Protein AF-X0WJR5-F1 (afdb_monomer_lite)

pLDDT: mean 91.5, std 7.06, range [55.5, 97.19]

Radius of gyration: 18.65 Å; chains: 1; bounding box: 38×40×60 Å

Secondary structure (DSSP, 8-state):
-------TT-S---EEEEEE----TT--GGGHHHHHHHTTTT--EEEEEEEEEEEEEEETTEEEEEEEEEEEEEEEEE-TTSSEEEEEETTEEEEEE-

Sequence (98 aa):
MAEQRHLNRAPITEALVDLRVQTPGDFAPECFAEIAHSVRNELPVSEELRLIEGGTRIAGKQISQTVHDRGILGYALRTENSDRIAQFRRDGFTFNKL

InterPro domains:
  IPR026349 Conserved hypothetical protein CHP04255 [TIGR04255] (7-97)

Structure (mmCIF, N/CA/C/O backbone):
data_AF-X0WJR5-F1
#
_entry.id   AF-X0WJR5-F1
#
loop_
_atom_site.group_PDB
_atom_site.id
_atom_site.type_symbol
_atom_site.label_atom_id
_atom_site.label_alt_id
_atom_site.label_comp_id
_atom_site.label_asym_id
_atom_site.label_entity_id
_atom_site.label_seq_id
_atom_site.pdbx_PDB_ins_code
_atom_site.Cartn_x
_atom_site.Cartn_y
_atom_site.Cartn_z
_atom_site.occupancy
_atom_site.B_iso_or_equiv
_atom_site.auth_seq_id
_atom_site.auth_comp_id
_atom_site.auth_asym_id
_atom_site.auth_atom_id
_atom_site.pdbx_PDB_model_num
ATOM 1 N N . MET A 1 1 ? 4.866 4.495 -29.821 1.00 55.50 1 MET A N 1
ATOM 2 C CA . MET A 1 1 ? 4.419 5.110 -28.551 1.00 55.50 1 MET A CA 1
ATOM 3 C C . MET A 1 1 ? 4.641 6.610 -28.656 1.00 55.50 1 MET A C 1
ATOM 5 O O . MET A 1 1 ? 5.565 6.995 -29.357 1.00 55.50 1 MET A O 1
ATOM 9 N N . ALA A 1 2 ? 3.782 7.446 -28.070 1.00 60.66 2 ALA A N 1
ATOM 10 C CA . ALA A 1 2 ? 3.959 8.899 -28.135 1.00 60.66 2 ALA A CA 1
ATOM 11 C C . ALA A 1 2 ? 5.165 9.327 -27.280 1.00 60.66 2 ALA A C 1
ATOM 13 O O . ALA A 1 2 ? 5.286 8.875 -26.142 1.00 60.66 2 ALA A O 1
ATOM 14 N N . GLU A 1 3 ? 6.048 10.175 -27.810 1.00 69.56 3 GLU A N 1
ATOM 15 C CA . GLU A 1 3 ? 7.132 10.765 -27.017 1.00 69.56 3 GLU A CA 1
ATOM 16 C C . GLU A 1 3 ? 6.563 11.784 -26.026 1.00 69.56 3 GLU A C 1
ATOM 18 O O . GLU A 1 3 ? 5.853 12.723 -26.395 1.00 69.56 3 GLU A O 1
ATOM 23 N N . GLN A 1 4 ? 6.865 11.593 -24.743 1.00 72.69 4 GLN A N 1
ATOM 24 C CA . GLN A 1 4 ? 6.379 12.463 -23.681 1.00 72.69 4 GLN A CA 1
ATOM 25 C C . GLN A 1 4 ? 7.231 13.740 -23.633 1.00 72.69 4 GLN A C 1
ATOM 27 O O . GLN A 1 4 ? 8.375 13.727 -23.183 1.00 72.69 4 GLN A O 1
ATOM 32 N N . ARG A 1 5 ? 6.677 14.869 -24.091 1.00 81.44 5 ARG A N 1
ATOM 33 C CA . ARG A 1 5 ? 7.336 16.178 -23.975 1.00 81.44 5 ARG A CA 1
ATOM 34 C C . ARG A 1 5 ? 7.321 16.641 -22.519 1.00 81.44 5 ARG A C 1
ATOM 36 O O . ARG A 1 5 ? 6.256 16.910 -21.967 1.00 81.44 5 ARG A O 1
ATOM 43 N N . HIS A 1 6 ? 8.498 16.804 -21.922 1.00 81.38 6 HIS A N 1
ATOM 44 C CA . HIS A 1 6 ? 8.617 17.435 -20.611 1.00 81.38 6 HIS A CA 1
ATOM 45 C C . HIS A 1 6 ? 8.275 18.932 -20.704 1.00 81.38 6 HIS A C 1
ATOM 47 O O . HIS A 1 6 ? 8.770 19.647 -21.581 1.00 81.38 6 HIS A O 1
ATOM 53 N N . LEU A 1 7 ? 7.396 19.403 -19.818 1.00 84.50 7 LEU A N 1
ATOM 54 C CA . LEU A 1 7 ? 6.983 20.802 -19.740 1.00 84.50 7 LEU A CA 1
ATOM 55 C C . LEU A 1 7 ? 7.604 21.433 -18.492 1.00 84.50 7 LEU A C 1
ATOM 57 O O . LEU A 1 7 ? 7.184 21.134 -17.380 1.00 84.50 7 LEU A O 1
ATOM 61 N N . ASN A 1 8 ? 8.533 22.376 -18.673 1.00 84.56 8 ASN A N 1
ATOM 62 C CA . ASN A 1 8 ? 9.210 23.078 -17.567 1.00 84.56 8 ASN A CA 1
ATOM 63 C C . ASN A 1 8 ? 8.253 23.859 -16.637 1.00 84.56 8 ASN A C 1
ATOM 65 O O . ASN A 1 8 ? 8.655 24.308 -15.570 1.00 84.56 8 ASN A O 1
ATOM 69 N N . ARG A 1 9 ? 7.005 24.084 -17.069 1.00 86.56 9 ARG A N 1
ATOM 70 C CA . ARG A 1 9 ? 5.919 24.723 -16.306 1.00 86.56 9 ARG A CA 1
ATOM 71 C C . ARG A 1 9 ? 4.623 23.935 -16.492 1.00 86.56 9 ARG A C 1
ATOM 73 O O . ARG A 1 9 ? 3.619 24.477 -16.953 1.00 86.56 9 ARG A O 1
ATOM 80 N N . ALA A 1 10 ? 4.686 22.628 -16.248 1.00 84.69 10 ALA A N 1
ATOM 81 C CA . ALA A 1 10 ? 3.508 21.777 -16.312 1.00 84.69 10 ALA A CA 1
ATOM 82 C C . ALA A 1 10 ? 2.469 22.244 -15.271 1.00 84.69 10 ALA A C 1
ATOM 84 O O . ALA A 1 10 ? 2.835 22.449 -14.115 1.00 84.69 10 ALA A O 1
ATOM 85 N N . PRO A 1 11 ? 1.186 22.403 -15.641 1.00 84.56 11 PRO A N 1
ATOM 86 C CA . PRO A 1 11 ? 0.129 22.721 -14.677 1.00 84.56 11 PRO A CA 1
ATOM 87 C C . PRO A 1 11 ? -0.185 21.546 -13.736 1.00 84.56 11 PRO A C 1
ATOM 89 O O . PRO A 1 11 ? -0.808 21.745 -12.700 1.00 84.56 11 PRO A O 1
ATOM 92 N N . ILE A 1 12 ? 0.238 20.331 -14.102 1.00 82.88 12 ILE A N 1
ATOM 93 C CA . ILE A 1 12 ? 0.136 19.112 -13.299 1.00 82.88 12 ILE A CA 1
ATOM 94 C C . ILE A 1 12 ? 1.560 18.594 -13.102 1.00 82.88 12 ILE A C 1
ATOM 96 O O . ILE A 1 12 ? 2.223 18.244 -14.080 1.00 82.88 12 ILE A O 1
ATOM 100 N N . THR A 1 13 ? 2.032 18.591 -11.858 1.00 84.31 13 THR A N 1
ATOM 101 C CA . THR A 1 13 ? 3.399 18.185 -11.487 1.00 84.31 13 THR A CA 1
ATOM 102 C C . THR A 1 13 ? 3.468 16.771 -10.923 1.00 84.31 13 THR A C 1
ATOM 104 O O . THR A 1 13 ? 4.523 16.160 -10.986 1.00 84.31 13 THR A O 1
ATOM 107 N N . GLU A 1 14 ? 2.347 16.247 -10.431 1.00 82.81 14 GLU A N 1
ATOM 108 C CA . GLU A 1 14 ? 2.223 14.920 -9.830 1.00 82.81 14 GLU A CA 1
ATOM 109 C C . GLU A 1 14 ? 1.037 14.193 -10.467 1.00 82.81 14 GLU A C 1
ATOM 111 O O . GLU A 1 14 ? 0.005 14.804 -10.768 1.00 82.81 14 GLU A O 1
ATOM 116 N N . ALA A 1 15 ? 1.179 12.886 -10.671 1.00 83.44 15 ALA A N 1
ATOM 117 C CA . ALA A 1 15 ? 0.090 12.034 -11.117 1.00 83.44 15 ALA A CA 1
ATOM 118 C C . ALA A 1 15 ? 0.001 10.790 -10.236 1.00 83.44 15 ALA A C 1
ATOM 120 O O . ALA A 1 15 ? 0.982 10.067 -10.047 1.00 83.44 15 ALA A O 1
ATOM 121 N N . LEU A 1 16 ? -1.211 10.524 -9.755 1.00 91.94 16 LEU A N 1
ATOM 122 C CA . LEU A 1 16 ? -1.537 9.350 -8.966 1.00 91.94 16 LEU A CA 1
ATOM 123 C C . LEU A 1 16 ? -2.555 8.498 -9.720 1.00 91.94 16 LEU A C 1
ATOM 125 O O . LEU A 1 16 ? -3.597 8.986 -10.160 1.00 91.94 16 LEU A O 1
ATOM 129 N N . VAL A 1 17 ? -2.239 7.217 -9.871 1.00 94.44 17 VAL A N 1
ATOM 130 C CA . VAL A 1 17 ? -3.135 6.207 -10.433 1.00 94.44 17 VAL A CA 1
ATOM 131 C C . VAL A 1 17 ? -3.627 5.347 -9.282 1.00 94.44 17 VAL A C 1
ATOM 133 O O . VAL A 1 17 ? -2.844 4.603 -8.702 1.00 94.44 17 VAL A O 1
ATOM 136 N N . ASP A 1 18 ? -4.913 5.445 -8.953 1.00 96.69 18 ASP A N 1
ATOM 137 C CA . ASP A 1 18 ? -5.561 4.607 -7.941 1.00 96.69 18 ASP A CA 1
ATOM 138 C C . ASP A 1 18 ? -6.573 3.673 -8.606 1.00 96.69 18 ASP A C 1
ATOM 140 O O . ASP A 1 18 ? -7.482 4.108 -9.315 1.00 96.69 18 ASP A O 1
ATOM 144 N N . LEU A 1 19 ? -6.401 2.375 -8.383 1.00 95.69 19 LEU A N 1
ATOM 145 C CA . LEU A 1 19 ? -7.281 1.316 -8.850 1.00 95.69 19 LEU A CA 1
ATOM 146 C C . LEU A 1 19 ? -7.923 0.664 -7.635 1.00 95.69 19 LEU A C 1
ATOM 148 O O . LEU A 1 19 ? -7.238 0.090 -6.792 1.00 95.69 19 LEU A O 1
ATOM 152 N N . ARG A 1 20 ? -9.250 0.719 -7.554 1.00 95.94 20 ARG A N 1
ATOM 153 C CA . ARG A 1 20 ? -10.014 0.070 -6.486 1.00 95.94 20 ARG A CA 1
ATOM 154 C C . ARG A 1 20 ? -10.559 -1.256 -6.982 1.00 95.94 20 ARG A C 1
ATOM 156 O O . ARG A 1 20 ? -11.134 -1.320 -8.067 1.00 95.94 20 ARG A O 1
ATOM 163 N N . VAL A 1 21 ? -10.395 -2.300 -6.178 1.00 93.38 21 VAL A N 1
ATOM 164 C CA . VAL A 1 21 ? -10.880 -3.644 -6.505 1.00 93.38 21 VAL A CA 1
ATOM 165 C C . VAL A 1 21 ? -11.604 -4.251 -5.315 1.00 93.38 21 VAL A C 1
ATOM 167 O O . VAL A 1 21 ? -11.327 -3.927 -4.161 1.00 93.38 21 VAL A O 1
ATOM 170 N N . GLN A 1 22 ? -12.536 -5.152 -5.603 1.00 94.19 22 GLN A N 1
ATOM 171 C CA . GLN A 1 22 ? -13.127 -6.024 -4.598 1.00 94.19 22 GLN A CA 1
ATOM 172 C C . GLN A 1 22 ? -12.434 -7.379 -4.691 1.00 94.19 22 GLN A C 1
ATOM 174 O O . GLN A 1 22 ? -12.608 -8.105 -5.668 1.00 94.19 22 GLN A O 1
ATOM 179 N N . THR A 1 23 ? -11.614 -7.691 -3.694 1.00 89.94 23 THR A N 1
ATOM 180 C CA . THR A 1 23 ? -10.987 -9.007 -3.559 1.00 89.94 23 THR A CA 1
ATOM 181 C C . THR A 1 23 ? -11.902 -9.966 -2.791 1.00 89.94 23 THR A C 1
ATOM 183 O O . THR A 1 23 ? -12.751 -9.518 -2.010 1.00 89.94 23 THR A O 1
ATOM 186 N N . PRO A 1 24 ? -11.761 -11.287 -3.002 1.00 91.50 24 PRO A N 1
ATOM 187 C CA . PRO A 1 24 ? -12.415 -12.295 -2.172 1.00 91.50 24 PRO A CA 1
ATOM 188 C C . PRO A 1 24 ? -12.102 -12.104 -0.681 1.00 91.50 24 PRO A C 1
ATOM 190 O O . PRO A 1 24 ? -11.030 -11.625 -0.315 1.00 91.50 24 PRO A O 1
ATOM 193 N N . GLY A 1 25 ? -13.034 -12.485 0.196 1.00 86.69 25 GLY A N 1
ATOM 194 C CA . GLY A 1 25 ? -12.880 -12.288 1.645 1.00 86.69 25 GLY A CA 1
ATOM 195 C C . GLY A 1 25 ? -11.727 -13.081 2.275 1.00 86.69 25 GLY A C 1
ATOM 196 O O . GLY A 1 25 ? -11.246 -12.706 3.340 1.00 86.69 25 GLY A O 1
ATOM 197 N N . ASP A 1 26 ? -11.284 -14.145 1.612 1.00 89.69 26 ASP A N 1
ATOM 198 C CA . ASP A 1 26 ? -10.163 -15.015 1.971 1.00 89.69 26 ASP A CA 1
ATOM 199 C C . ASP A 1 26 ? -8.841 -14.621 1.287 1.00 89.69 26 ASP A C 1
ATOM 201 O O . ASP A 1 26 ? -7.843 -15.327 1.417 1.00 89.69 26 ASP A O 1
ATOM 205 N N . PHE A 1 27 ? -8.805 -13.488 0.577 1.00 91.94 27 PHE A N 1
ATOM 206 C CA . PHE A 1 27 ? -7.579 -12.984 -0.031 1.00 91.94 27 PHE A CA 1
ATOM 207 C C . PHE A 1 27 ? -6.545 -12.603 1.041 1.00 91.94 27 PHE A C 1
ATOM 209 O O . PHE A 1 27 ? -6.804 -11.734 1.877 1.00 91.94 27 PHE A O 1
ATOM 216 N N . ALA A 1 28 ? -5.366 -13.225 0.971 1.00 92.31 28 ALA A N 1
ATOM 217 C CA . ALA A 1 28 ? -4.245 -13.034 1.889 1.00 92.31 28 ALA A CA 1
ATOM 218 C C . ALA A 1 28 ? -3.264 -11.969 1.350 1.00 92.31 28 ALA A C 1
ATOM 220 O O . ALA A 1 28 ? -2.574 -12.234 0.361 1.00 92.31 28 ALA A O 1
ATOM 221 N N . PRO A 1 29 ? -3.176 -10.765 1.951 1.00 92.88 29 PRO A N 1
ATOM 222 C CA . PRO A 1 29 ? -2.318 -9.684 1.455 1.00 92.88 29 PRO A CA 1
ATOM 223 C C . PRO A 1 29 ? -0.820 -10.011 1.454 1.00 92.88 29 PRO A C 1
ATOM 225 O O . PRO A 1 29 ? -0.057 -9.363 0.740 1.00 92.88 29 PRO A O 1
ATOM 228 N N . GLU A 1 30 ? -0.396 -11.027 2.204 1.00 93.81 30 GLU A N 1
ATOM 229 C CA . GLU A 1 30 ? 0.971 -11.546 2.267 1.00 93.81 30 GLU A CA 1
ATOM 230 C C . GLU A 1 30 ? 1.502 -11.979 0.890 1.00 93.81 30 GLU A C 1
ATOM 232 O O . GLU A 1 30 ? 2.706 -11.909 0.646 1.00 93.81 30 GLU A O 1
ATOM 237 N N . CYS A 1 31 ? 0.625 -12.356 -0.052 1.00 92.00 31 CYS A N 1
ATOM 238 C CA . CYS A 1 31 ? 1.041 -12.729 -1.407 1.00 92.00 31 CYS A CA 1
ATOM 239 C C . CYS A 1 31 ? 1.707 -11.570 -2.169 1.00 92.00 31 CYS A C 1
ATOM 241 O O . CYS A 1 31 ? 2.499 -11.791 -3.083 1.00 92.00 31 CYS A O 1
ATOM 243 N N . PHE A 1 32 ? 1.438 -10.316 -1.790 1.00 94.00 32 PHE A N 1
ATOM 244 C CA . PHE A 1 32 ? 2.079 -9.155 -2.408 1.00 94.00 32 PHE A CA 1
ATOM 245 C C . PHE A 1 32 ? 3.586 -9.067 -2.113 1.00 94.00 32 PHE A C 1
ATOM 247 O O . PHE A 1 32 ? 4.299 -8.372 -2.840 1.00 94.00 32 PHE A O 1
ATOM 254 N N . ALA A 1 33 ? 4.106 -9.806 -1.126 1.00 91.56 33 ALA A N 1
ATOM 255 C CA . ALA A 1 33 ? 5.546 -9.914 -0.895 1.00 91.56 33 ALA A CA 1
ATOM 256 C C . ALA A 1 33 ? 6.296 -10.485 -2.117 1.00 91.56 33 ALA A C 1
ATOM 258 O O . ALA A 1 33 ? 7.433 -10.096 -2.390 1.00 91.56 33 ALA A O 1
ATOM 259 N N . GLU A 1 34 ? 5.656 -11.356 -2.902 1.00 93.50 34 GLU A N 1
ATOM 260 C CA . GLU A 1 34 ? 6.234 -11.884 -4.144 1.00 93.50 34 GLU A CA 1
ATOM 261 C C . GLU A 1 34 ? 6.370 -10.791 -5.211 1.00 93.50 34 GLU A C 1
ATOM 263 O O . GLU A 1 34 ? 7.379 -10.720 -5.918 1.00 93.50 34 GLU A O 1
ATOM 268 N N . ILE A 1 35 ? 5.401 -9.869 -5.275 1.00 91.69 35 ILE A N 1
ATOM 269 C CA . ILE A 1 35 ? 5.477 -8.705 -6.163 1.00 91.69 35 ILE A CA 1
ATOM 270 C C . ILE A 1 35 ? 6.666 -7.833 -5.762 1.00 91.69 35 ILE A C 1
ATOM 272 O O . ILE A 1 35 ? 7.453 -7.458 -6.632 1.00 91.69 35 ILE A O 1
ATOM 276 N N . ALA A 1 36 ? 6.856 -7.592 -4.461 1.00 89.94 36 ALA A N 1
ATOM 277 C CA . ALA A 1 36 ? 8.003 -6.847 -3.941 1.00 89.94 36 ALA A CA 1
ATOM 278 C C . ALA A 1 36 ? 9.343 -7.444 -4.388 1.00 89.94 36 ALA A C 1
ATOM 280 O O . ALA A 1 36 ? 10.277 -6.709 -4.707 1.00 89.94 36 ALA A O 1
ATOM 281 N N . HIS A 1 37 ? 9.435 -8.774 -4.466 1.00 91.69 37 HIS A N 1
ATOM 282 C CA . HIS A 1 37 ? 10.613 -9.442 -5.007 1.00 91.69 37 HIS A CA 1
ATOM 283 C C . HIS A 1 37 ? 10.788 -9.174 -6.510 1.00 91.69 37 HIS A C 1
ATOM 285 O O . HIS A 1 37 ? 11.887 -8.828 -6.942 1.00 91.69 37 HIS A O 1
ATOM 291 N N . SER A 1 38 ? 9.709 -9.273 -7.295 1.00 94.62 38 SER A N 1
ATOM 292 C CA . SER A 1 38 ? 9.750 -9.114 -8.757 1.00 94.62 38 SER A CA 1
ATOM 293 C C . SER A 1 38 ? 10.158 -7.713 -9.232 1.00 94.62 38 SER A C 1
ATOM 295 O O . SER A 1 38 ? 10.838 -7.594 -10.249 1.00 94.62 38 SER A O 1
ATOM 297 N N . VAL A 1 39 ? 9.801 -6.659 -8.486 1.00 94.44 39 VAL A N 1
ATOM 298 C CA . VAL A 1 39 ? 10.092 -5.258 -8.854 1.00 94.44 39 VAL A CA 1
ATOM 299 C C . VAL A 1 39 ? 11.192 -4.615 -8.007 1.00 94.44 39 VAL A C 1
ATOM 301 O O . VAL A 1 39 ? 11.416 -3.411 -8.107 1.00 94.44 39 VAL A O 1
ATOM 304 N N . ARG A 1 40 ? 11.922 -5.396 -7.197 1.00 93.50 40 ARG A N 1
ATOM 305 C CA . ARG A 1 40 ? 12.960 -4.888 -6.279 1.00 93.50 40 ARG A CA 1
ATOM 306 C C . ARG A 1 40 ? 14.028 -4.038 -6.976 1.00 93.50 40 ARG A C 1
ATOM 308 O O . ARG A 1 40 ? 14.559 -3.116 -6.371 1.00 93.50 40 ARG A O 1
ATOM 315 N N . ASN A 1 41 ? 14.347 -4.334 -8.236 1.00 95.56 41 ASN A N 1
ATOM 316 C CA . ASN A 1 41 ? 15.336 -3.562 -8.994 1.00 95.56 41 ASN A CA 1
ATOM 317 C C . ASN A 1 41 ? 14.875 -2.122 -9.281 1.00 95.56 41 ASN A C 1
ATOM 319 O O . ASN A 1 41 ? 15.711 -1.246 -9.473 1.00 95.56 41 ASN A O 1
ATOM 323 N N . GLU A 1 42 ? 13.564 -1.878 -9.319 1.00 94.94 42 GLU A N 1
ATOM 324 C CA . GLU A 1 42 ? 12.976 -0.562 -9.591 1.00 94.94 42 GLU A CA 1
ATOM 325 C C . GLU A 1 42 ? 12.481 0.123 -8.312 1.00 94.94 42 G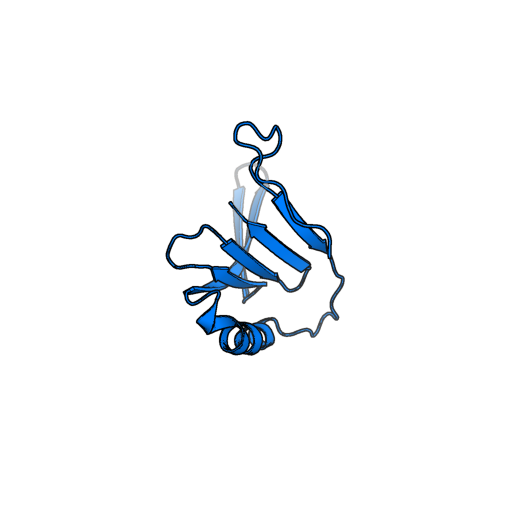LU A C 1
ATOM 327 O O . GLU A 1 42 ? 12.612 1.337 -8.166 1.00 94.94 42 GLU A O 1
ATOM 332 N N . LEU A 1 43 ? 11.925 -0.657 -7.381 1.00 96.25 43 LEU A N 1
ATOM 333 C CA . LEU A 1 43 ? 11.371 -0.208 -6.104 1.00 96.25 43 LEU A CA 1
ATOM 334 C C . LEU A 1 43 ? 12.021 -1.018 -4.963 1.00 96.25 43 LEU A C 1
ATOM 336 O O . LEU A 1 43 ? 11.411 -1.956 -4.445 1.00 96.25 43 LEU A O 1
ATOM 340 N N . PRO A 1 44 ? 13.282 -0.721 -4.601 1.00 96.19 44 PRO A N 1
ATOM 341 C CA . PRO A 1 44 ? 14.070 -1.547 -3.684 1.00 96.19 44 PRO A CA 1
ATOM 342 C C . PRO A 1 44 ? 13.589 -1.520 -2.231 1.00 96.19 44 PRO A C 1
ATOM 344 O O . PRO A 1 44 ? 13.874 -2.454 -1.478 1.00 96.19 44 PRO A O 1
ATOM 347 N N . VAL A 1 45 ? 12.877 -0.471 -1.817 1.00 96.69 45 VAL A N 1
ATOM 348 C CA . VAL A 1 45 ? 12.392 -0.319 -0.442 1.00 96.69 45 VAL A CA 1
ATOM 349 C C . VAL A 1 45 ? 10.985 -0.896 -0.341 1.00 96.69 45 VAL A C 1
ATOM 351 O O . VAL A 1 45 ? 10.109 -0.491 -1.099 1.00 96.69 45 VAL A O 1
ATOM 354 N N . SER A 1 46 ? 10.760 -1.808 0.607 1.00 96.25 46 SER A N 1
ATOM 355 C CA . SER A 1 46 ? 9.475 -2.482 0.829 1.00 96.25 46 SER A CA 1
ATOM 356 C C . SER A 1 46 ? 9.044 -2.362 2.285 1.00 96.25 46 SER A C 1
ATOM 358 O O . SER A 1 46 ? 9.824 -2.672 3.184 1.00 96.25 46 SER A O 1
ATOM 360 N N . GLU A 1 47 ? 7.789 -1.986 2.513 1.00 95.94 47 GLU A N 1
ATOM 361 C CA . GLU A 1 47 ? 7.189 -1.843 3.841 1.00 95.94 47 GLU A CA 1
ATOM 362 C C . GLU A 1 47 ? 5.807 -2.495 3.901 1.00 95.94 47 GLU A C 1
ATOM 364 O O . GLU A 1 47 ? 5.017 -2.380 2.964 1.00 95.94 47 GLU A O 1
ATOM 369 N N . GLU A 1 48 ? 5.497 -3.153 5.018 1.00 96.19 48 GLU A N 1
ATOM 370 C CA . GLU A 1 48 ? 4.156 -3.671 5.290 1.00 96.19 48 GLU A CA 1
ATOM 371 C C . GLU A 1 48 ? 3.214 -2.535 5.698 1.00 96.19 48 GLU A C 1
ATOM 373 O O . GLU A 1 48 ? 3.489 -1.759 6.614 1.00 96.19 48 GLU A O 1
ATOM 378 N N . LEU A 1 49 ? 2.056 -2.477 5.052 1.00 95.00 49 LEU A N 1
ATOM 379 C CA . LEU A 1 49 ? 0.939 -1.643 5.465 1.00 95.00 49 LEU A CA 1
ATOM 380 C C . LEU A 1 49 ? 0.051 -2.469 6.389 1.00 95.00 49 LEU A C 1
ATOM 382 O O . LEU A 1 49 ? -0.436 -3.522 5.987 1.00 95.00 49 LEU A O 1
ATOM 386 N N . ARG A 1 50 ? -0.201 -1.989 7.609 1.00 93.88 50 ARG A N 1
ATOM 387 C CA . ARG A 1 50 ? -1.106 -2.638 8.573 1.00 93.88 50 ARG A CA 1
ATOM 388 C C . ARG A 1 50 ? -2.361 -1.809 8.788 1.00 93.88 50 ARG A C 1
ATOM 390 O O . ARG A 1 50 ? -2.305 -0.580 8.791 1.00 93.88 50 ARG A O 1
ATOM 397 N N . LEU A 1 51 ? -3.490 -2.482 8.988 1.00 92.56 51 LEU A N 1
ATOM 398 C CA . LEU A 1 51 ? -4.763 -1.835 9.286 1.00 92.56 51 LEU A CA 1
ATOM 399 C C . LEU A 1 51 ? -5.055 -1.940 10.784 1.00 92.56 51 LEU A C 1
ATOM 401 O O . LEU A 1 51 ? -5.245 -3.029 11.314 1.00 92.56 51 LEU A O 1
ATOM 405 N N . ILE A 1 52 ? -5.134 -0.794 11.455 1.00 94.50 52 ILE A N 1
ATOM 406 C CA . ILE A 1 52 ? -5.551 -0.704 12.855 1.00 94.50 52 ILE A CA 1
ATOM 407 C C . ILE A 1 52 ? -6.911 -0.017 12.890 1.00 94.50 52 ILE A C 1
ATOM 409 O O . ILE A 1 52 ? -7.065 1.102 12.404 1.00 94.50 52 ILE A O 1
ATOM 413 N N . GLU A 1 53 ? -7.900 -0.687 13.468 1.00 94.50 53 GLU A N 1
ATOM 414 C CA . GLU A 1 53 ? -9.247 -0.159 13.641 1.00 94.50 53 GLU A CA 1
ATOM 415 C C . GLU A 1 53 ? -9.459 0.218 15.105 1.00 94.50 53 GLU A C 1
ATOM 417 O O . GLU A 1 53 ? -9.393 -0.625 15.999 1.00 94.50 53 GLU A O 1
ATOM 422 N N . GLY A 1 54 ? -9.693 1.504 15.353 1.00 95.12 54 GLY A N 1
ATOM 423 C CA . GLY A 1 54 ? -9.943 2.041 16.683 1.00 95.12 54 GLY A CA 1
ATOM 424 C C . GLY A 1 54 ? -11.329 2.666 16.777 1.00 95.12 54 GLY A C 1
ATOM 425 O O . GLY A 1 54 ? -11.770 3.352 15.858 1.00 95.12 54 GLY A O 1
ATOM 426 N N . GLY A 1 55 ? -12.003 2.472 17.907 1.00 95.31 55 GLY A N 1
ATOM 427 C CA . GLY A 1 55 ? -13.308 3.067 18.182 1.00 95.31 55 GLY A CA 1
ATOM 428 C C . GLY A 1 55 ? -13.384 3.609 19.600 1.00 95.31 55 GLY A C 1
ATOM 429 O O . GLY A 1 55 ? -12.961 2.940 20.541 1.00 95.31 55 GLY A O 1
ATOM 430 N N . THR A 1 56 ? -13.951 4.804 19.762 1.00 96.06 56 THR A N 1
ATOM 431 C CA . THR A 1 56 ? -14.273 5.375 21.078 1.00 96.06 56 THR A CA 1
ATOM 432 C C . THR A 1 56 ? -15.782 5.495 21.215 1.00 96.06 56 THR A C 1
ATOM 434 O O . THR A 1 56 ? -16.442 6.077 20.357 1.00 96.06 56 THR A O 1
ATOM 437 N N . ARG A 1 57 ? -16.338 4.967 22.305 1.00 94.94 57 ARG A N 1
ATOM 438 C CA . ARG A 1 57 ? -17.752 5.121 22.654 1.00 94.94 57 ARG A CA 1
ATOM 439 C C . ARG A 1 57 ? -17.873 5.916 23.944 1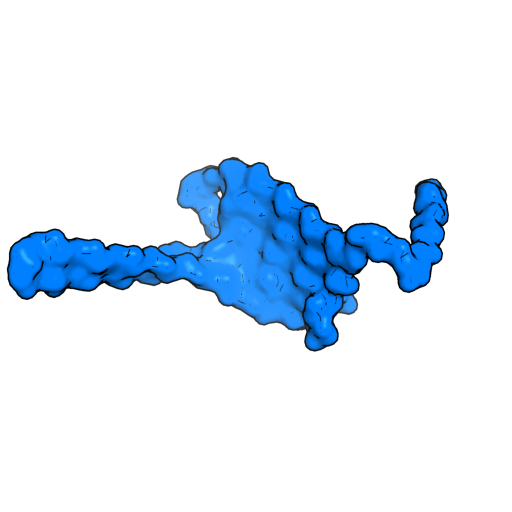.00 94.94 57 ARG A C 1
ATOM 441 O O . ARG A 1 57 ? -17.301 5.527 24.963 1.00 94.94 57 ARG A O 1
ATOM 448 N N . ILE A 1 58 ? -18.663 6.985 23.888 1.00 95.75 58 ILE A N 1
ATOM 449 C CA . ILE A 1 58 ? -19.015 7.828 25.032 1.00 95.75 58 ILE A CA 1
ATOM 450 C C . ILE A 1 58 ? -20.486 7.575 25.369 1.00 95.75 58 ILE A C 1
ATOM 452 O O . ILE A 1 58 ? -21.363 7.804 24.539 1.00 95.75 58 ILE A O 1
ATOM 456 N N . ALA A 1 59 ? -20.748 7.091 26.579 1.00 93.75 59 ALA A N 1
ATOM 457 C CA . ALA A 1 59 ? -22.088 6.885 27.119 1.00 93.75 59 ALA A CA 1
ATOM 458 C C . ALA A 1 59 ? -22.183 7.589 28.481 1.00 93.75 59 ALA A C 1
ATOM 460 O O . ALA A 1 59 ? -21.751 7.068 29.511 1.00 93.75 59 ALA A O 1
ATOM 461 N N . GLY A 1 60 ? -22.694 8.824 28.484 1.00 92.19 60 GLY A N 1
ATOM 462 C CA . GLY A 1 60 ? -22.680 9.682 29.671 1.00 92.19 60 GLY A CA 1
ATOM 463 C C . GLY A 1 60 ? -21.249 10.014 30.110 1.00 92.19 60 GLY A C 1
A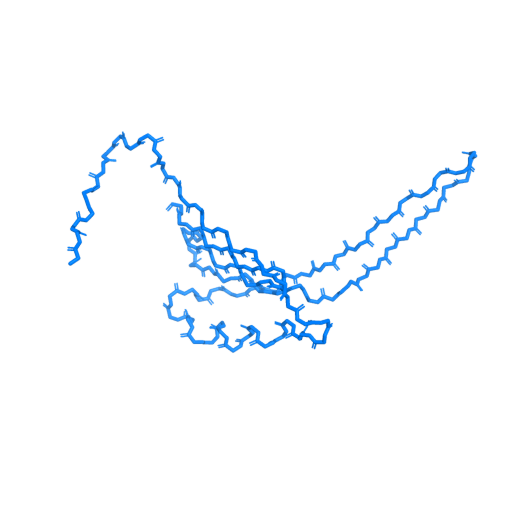TOM 464 O O . GLY A 1 60 ? -20.467 10.536 29.321 1.00 92.19 60 GLY A O 1
ATOM 465 N N . LYS A 1 61 ? -20.896 9.697 31.364 1.00 90.88 61 LYS A N 1
ATOM 466 C CA . LYS A 1 61 ? -19.528 9.863 31.905 1.00 90.88 61 LYS A CA 1
ATOM 467 C C . LYS A 1 61 ? -18.594 8.688 31.591 1.00 90.88 61 LYS A C 1
ATOM 469 O O . LYS A 1 61 ? -17.441 8.703 32.011 1.00 90.88 61 LYS A O 1
ATOM 474 N N . GLN A 1 62 ? -19.084 7.660 30.904 1.00 87.62 62 GLN A N 1
ATOM 475 C CA . GLN A 1 62 ? -18.326 6.445 30.645 1.00 87.62 62 GLN A CA 1
ATOM 476 C C . GLN A 1 62 ? -17.728 6.494 29.241 1.00 87.62 62 GLN A C 1
ATOM 478 O O . GLN A 1 62 ? -18.445 6.650 28.252 1.00 87.62 62 GLN A O 1
ATOM 483 N N . ILE A 1 63 ? -16.405 6.368 29.170 1.00 93.38 63 ILE A N 1
ATOM 484 C CA . ILE A 1 63 ? -15.642 6.311 27.924 1.00 93.38 63 ILE A CA 1
ATOM 485 C C . ILE A 1 63 ? -15.096 4.893 27.799 1.00 93.38 63 ILE A C 1
ATOM 487 O O . ILE A 1 63 ? -14.474 4.381 28.726 1.00 93.38 63 ILE A O 1
ATOM 491 N N . SER A 1 64 ? -15.342 4.256 26.660 1.00 93.75 64 SER A N 1
ATOM 492 C CA . SER A 1 64 ? -14.754 2.961 26.315 1.00 93.75 64 SER A CA 1
ATOM 493 C C . SER A 1 64 ? -14.016 3.073 24.991 1.00 93.75 64 SER A C 1
ATOM 495 O O . SER A 1 64 ? -14.467 3.770 24.080 1.00 93.75 64 SER A O 1
ATOM 497 N N . GLN A 1 65 ? -12.873 2.402 24.907 1.00 95.25 65 GLN A N 1
ATOM 498 C CA . GLN A 1 65 ? -12.029 2.358 23.723 1.00 95.25 65 GLN A CA 1
ATOM 499 C C . GLN A 1 65 ? -11.917 0.916 23.243 1.00 95.25 65 GLN A C 1
ATOM 501 O O . GLN A 1 65 ? -11.871 -0.021 24.037 1.00 95.25 65 GLN A O 1
ATOM 506 N N . THR A 1 66 ? -11.877 0.756 21.932 1.00 94.38 66 THR A N 1
ATOM 507 C CA . THR A 1 66 ? -11.628 -0.510 21.246 1.00 94.38 66 THR A CA 1
ATOM 508 C C . THR A 1 66 ? -10.479 -0.283 20.283 1.00 94.38 66 THR A C 1
ATOM 510 O O . THR A 1 66 ? -10.428 0.761 19.634 1.00 94.38 66 THR A O 1
ATOM 513 N N . VAL A 1 67 ? -9.545 -1.228 20.236 1.00 94.69 67 VAL A N 1
ATOM 514 C CA . VAL A 1 67 ? -8.441 -1.249 19.276 1.00 94.69 67 VAL A CA 1
ATOM 515 C C . VAL A 1 67 ? -8.356 -2.669 18.744 1.00 94.69 6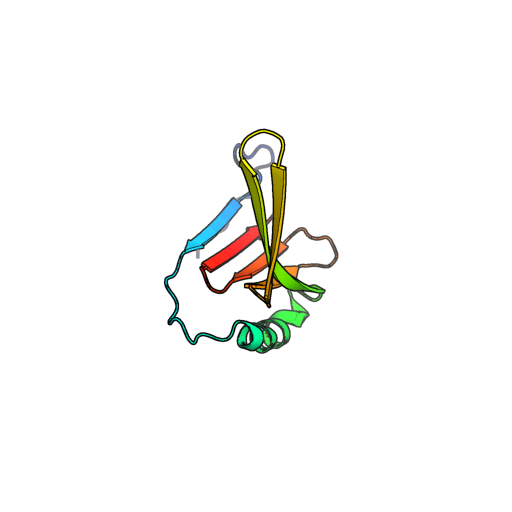7 VAL A C 1
ATOM 517 O O . VAL A 1 67 ? -8.238 -3.622 19.513 1.00 94.69 67 VAL A O 1
ATOM 520 N N . HIS A 1 68 ? -8.441 -2.801 17.430 1.00 94.56 68 HIS A N 1
ATOM 521 C CA . HIS A 1 68 ? -8.363 -4.059 16.715 1.00 94.56 68 HIS A CA 1
ATOM 522 C C . HIS A 1 68 ? -7.258 -3.954 15.670 1.00 94.56 68 HIS A C 1
ATOM 524 O O . HIS A 1 68 ? -7.346 -3.153 14.741 1.00 94.56 68 HIS A O 1
ATOM 530 N N . ASP A 1 69 ? -6.222 -4.775 15.814 1.00 93.19 69 ASP A N 1
ATOM 531 C CA . ASP A 1 69 ? -5.282 -5.015 14.723 1.00 93.19 69 ASP A CA 1
ATOM 532 C C . ASP A 1 69 ? -5.975 -5.918 13.695 1.00 93.19 69 ASP A C 1
ATOM 534 O O . ASP A 1 69 ? -6.371 -7.044 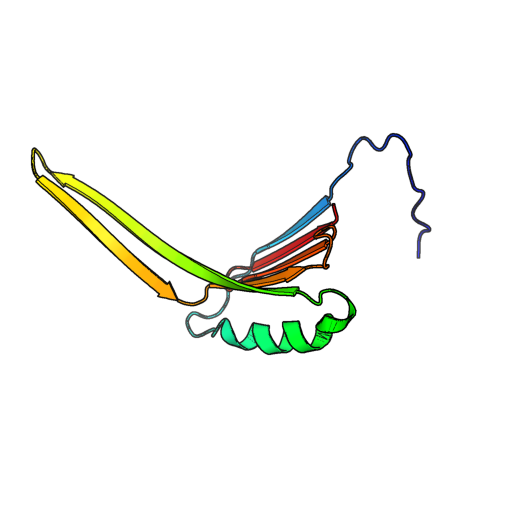14.004 1.00 93.19 69 ASP A O 1
ATOM 538 N N . ARG A 1 70 ? -6.188 -5.393 12.488 1.00 91.06 70 ARG A N 1
ATOM 539 C CA . ARG A 1 70 ? -6.782 -6.118 11.358 1.00 91.06 70 ARG A CA 1
ATOM 540 C C . ARG A 1 70 ? -5.720 -6.807 10.497 1.00 91.06 70 ARG A C 1
ATOM 542 O O . ARG A 1 70 ? -6.076 -7.393 9.480 1.00 91.06 70 ARG A O 1
ATOM 549 N N . GLY A 1 71 ? -4.454 -6.763 10.911 1.00 92.81 71 GLY A N 1
ATOM 550 C CA . GLY A 1 71 ? -3.337 -7.415 10.245 1.00 92.81 71 GLY A CA 1
ATOM 551 C C . GLY A 1 71 ? -2.775 -6.601 9.085 1.00 92.81 71 GLY A C 1
ATOM 552 O O . GLY A 1 71 ? -2.927 -5.376 9.009 1.00 92.81 71 GLY A O 1
ATOM 553 N N . ILE A 1 72 ? -2.086 -7.303 8.187 1.00 94.38 72 ILE A N 1
ATOM 554 C CA . ILE A 1 72 ? -1.491 -6.721 6.986 1.00 94.38 72 ILE A CA 1
ATOM 555 C C . ILE A 1 72 ? -2.623 -6.333 6.026 1.00 94.38 72 ILE A C 1
ATOM 557 O O . ILE A 1 72 ? -3.468 -7.142 5.663 1.00 94.38 72 ILE A O 1
ATOM 561 N N . LEU A 1 73 ? -2.648 -5.067 5.623 1.00 94.31 73 LEU A N 1
ATOM 562 C CA . LEU A 1 73 ? -3.494 -4.538 4.556 1.00 94.31 73 LEU A CA 1
ATOM 563 C C . LEU A 1 73 ? -2.840 -4.735 3.184 1.00 94.31 73 LEU A C 1
ATOM 565 O O . LEU A 1 73 ? -3.544 -4.869 2.181 1.00 94.31 73 LEU A O 1
ATOM 569 N N . GLY A 1 74 ? -1.506 -4.719 3.145 1.00 95.56 74 GLY A N 1
ATOM 570 C CA . GLY A 1 74 ? -0.719 -4.883 1.933 1.00 95.56 74 GLY A CA 1
ATOM 571 C C . GLY A 1 74 ? 0.711 -4.364 2.078 1.00 95.56 74 GLY A C 1
ATOM 572 O O . GLY A 1 74 ? 1.260 -4.385 3.175 1.00 95.56 74 GLY A O 1
ATOM 573 N N . TYR A 1 75 ? 1.310 -3.896 0.983 1.00 97.19 75 TYR A N 1
ATOM 574 C CA . TYR A 1 75 ? 2.716 -3.490 0.914 1.00 97.19 75 TYR A CA 1
ATOM 575 C C . TYR A 1 75 ? 2.881 -2.165 0.170 1.00 97.19 75 TYR A C 1
ATOM 577 O O . TYR A 1 75 ? 2.217 -1.923 -0.838 1.00 97.19 75 TYR A O 1
ATOM 585 N N . ALA A 1 76 ? 3.797 -1.326 0.643 1.00 96.62 76 ALA A N 1
ATOM 586 C CA . ALA A 1 76 ? 4.262 -0.132 -0.047 1.00 96.62 76 ALA A CA 1
ATOM 587 C C . ALA A 1 76 ? 5.697 -0.346 -0.532 1.00 96.62 76 ALA A C 1
ATOM 589 O O . ALA A 1 76 ? 6.597 -0.621 0.262 1.00 96.62 76 ALA A O 1
ATOM 590 N N . LEU A 1 77 ? 5.901 -0.207 -1.838 1.00 97.19 77 LEU A N 1
ATOM 591 C CA . LEU A 1 77 ? 7.190 -0.324 -2.505 1.00 97.19 77 LEU A CA 1
ATOM 592 C C . LEU A 1 77 ? 7.609 1.044 -3.025 1.00 97.19 77 LEU A C 1
ATOM 594 O O . LEU A 1 77 ? 6.795 1.739 -3.634 1.00 97.19 77 LEU A O 1
ATOM 598 N N . ARG A 1 78 ? 8.861 1.445 -2.815 1.00 96.88 78 ARG A N 1
ATOM 599 C CA . ARG A 1 78 ? 9.349 2.748 -3.275 1.00 96.88 78 ARG A CA 1
ATOM 600 C C . ARG A 1 78 ? 10.804 2.729 -3.722 1.00 96.88 78 ARG A C 1
ATOM 602 O O . ARG A 1 78 ? 11.581 1.849 -3.350 1.00 96.88 78 ARG A O 1
ATOM 609 N N . THR A 1 79 ? 11.164 3.733 -4.511 1.00 96.75 79 THR A N 1
ATOM 610 C CA . THR A 1 79 ? 12.562 4.099 -4.761 1.00 96.75 79 THR A CA 1
ATOM 611 C C . THR A 1 79 ? 13.219 4.612 -3.480 1.00 96.75 79 THR A C 1
ATOM 613 O O . THR A 1 79 ? 12.540 5.074 -2.563 1.00 96.75 79 THR A O 1
ATOM 616 N N . GLU A 1 80 ? 14.551 4.584 -3.413 1.00 95.75 80 GLU A N 1
ATOM 617 C CA . GLU A 1 80 ? 15.291 5.113 -2.253 1.00 95.75 80 GLU A CA 1
ATOM 618 C C . GLU A 1 80 ? 14.962 6.589 -1.980 1.00 95.75 80 GLU A C 1
ATOM 620 O O . GLU A 1 80 ? 14.768 6.990 -0.835 1.00 95.75 80 GLU A O 1
ATOM 625 N N . ASN A 1 81 ? 14.797 7.374 -3.048 1.00 94.19 81 ASN A N 1
ATOM 626 C CA . ASN A 1 81 ? 14.461 8.796 -2.975 1.00 94.19 81 ASN A CA 1
ATOM 627 C C . ASN A 1 81 ? 12.954 9.064 -2.840 1.00 94.19 81 ASN A C 1
ATOM 629 O O . ASN A 1 81 ? 12.551 10.220 -2.756 1.00 94.19 81 ASN A O 1
ATOM 633 N N . SER A 1 82 ? 12.121 8.017 -2.813 1.00 91.00 82 SER A N 1
ATOM 634 C CA . SER A 1 82 ? 10.658 8.103 -2.716 1.00 91.00 82 SER A CA 1
ATOM 635 C C . SER A 1 82 ? 9.969 8.894 -3.841 1.00 91.00 82 SER A C 1
ATOM 637 O O . SER A 1 82 ? 8.821 9.287 -3.676 1.00 91.00 82 SER A O 1
ATOM 639 N N . ASP A 1 83 ? 10.620 9.093 -4.994 1.00 91.56 83 ASP A N 1
ATOM 640 C CA . ASP A 1 83 ? 10.028 9.731 -6.185 1.00 91.56 83 ASP A CA 1
ATOM 641 C C . ASP A 1 83 ? 8.985 8.837 -6.876 1.00 91.56 83 ASP A C 1
ATOM 643 O O . ASP A 1 83 ? 8.155 9.307 -7.652 1.00 91.56 83 ASP A O 1
ATOM 647 N N . ARG A 1 84 ? 9.002 7.530 -6.594 1.00 94.38 84 ARG A N 1
ATOM 648 C CA . ARG A 1 84 ? 7.975 6.586 -7.043 1.00 94.38 84 ARG A CA 1
ATOM 649 C C . ARG A 1 84 ? 7.548 5.699 -5.901 1.00 94.38 84 ARG A C 1
ATOM 651 O O . ARG A 1 84 ? 8.391 5.145 -5.195 1.00 94.38 84 ARG A O 1
ATOM 658 N N . ILE A 1 85 ? 6.238 5.534 -5.762 1.00 95.81 85 ILE A N 1
ATOM 659 C CA . ILE A 1 85 ? 5.633 4.712 -4.719 1.00 95.81 85 ILE A CA 1
ATOM 660 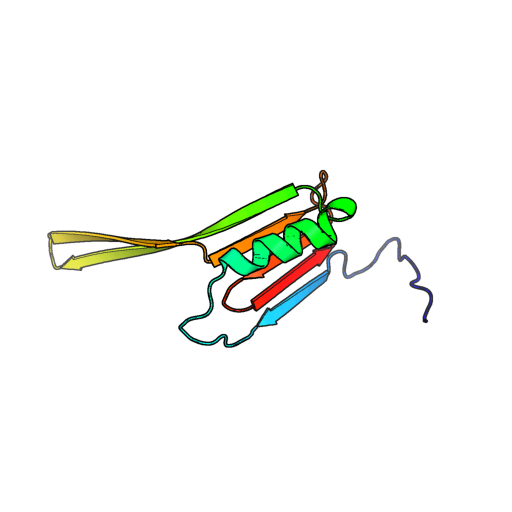C C . ILE A 1 85 ? 4.534 3.861 -5.350 1.00 95.81 85 ILE A C 1
ATOM 662 O O . ILE A 1 85 ? 3.623 4.389 -5.984 1.00 95.81 85 ILE A O 1
ATOM 666 N N . ALA A 1 86 ? 4.603 2.550 -5.152 1.00 96.56 86 ALA A N 1
ATOM 667 C CA . ALA A 1 86 ? 3.574 1.593 -5.528 1.00 96.56 86 ALA A CA 1
ATOM 668 C C . ALA A 1 86 ? 3.012 0.933 -4.264 1.00 96.56 86 ALA A C 1
ATOM 670 O O . ALA A 1 86 ? 3.738 0.275 -3.524 1.00 96.56 86 ALA A O 1
ATOM 671 N N . GLN A 1 87 ? 1.722 1.106 -4.004 1.00 96.81 87 GLN A N 1
ATOM 672 C CA . GLN A 1 87 ? 1.017 0.482 -2.892 1.00 96.81 87 GLN A CA 1
ATOM 673 C C . GLN A 1 87 ? 0.111 -0.620 -3.421 1.00 96.81 87 GLN A C 1
ATOM 675 O O . GLN A 1 87 ? -0.775 -0.366 -4.232 1.00 96.81 87 GLN A O 1
ATOM 680 N N . PHE A 1 88 ? 0.304 -1.831 -2.920 1.00 95.88 88 PHE A N 1
ATOM 681 C CA . PHE A 1 88 ? -0.560 -2.977 -3.156 1.00 95.88 88 PHE A CA 1
ATOM 682 C C . PHE A 1 88 ? -1.365 -3.197 -1.890 1.00 95.88 88 PHE A C 1
ATOM 684 O O . PHE A 1 88 ? -0.784 -3.352 -0.822 1.00 95.88 88 PHE A O 1
ATOM 691 N N . ARG A 1 89 ? -2.690 -3.164 -1.979 1.00 95.06 89 ARG A N 1
ATOM 692 C CA . ARG A 1 89 ? -3.603 -3.298 -0.845 1.00 95.06 89 ARG A CA 1
ATOM 693 C C . ARG A 1 89 ? -4.671 -4.326 -1.174 1.00 95.06 89 ARG A C 1
ATOM 695 O O . ARG A 1 89 ? -5.029 -4.523 -2.333 1.00 95.06 89 ARG A O 1
ATOM 702 N N . ARG A 1 90 ? -5.253 -4.939 -0.145 1.00 93.38 90 ARG A N 1
ATOM 703 C CA . ARG A 1 90 ? -6.401 -5.842 -0.314 1.00 93.38 90 ARG A CA 1
ATOM 704 C C . ARG A 1 90 ? -7.553 -5.188 -1.090 1.00 93.38 90 ARG A C 1
ATOM 706 O O . ARG A 1 90 ? -8.281 -5.875 -1.795 1.00 93.38 90 ARG A O 1
ATOM 713 N N . ASP A 1 91 ? -7.735 -3.878 -0.954 1.00 92.50 91 ASP A N 1
ATOM 714 C CA . ASP A 1 91 ? -8.824 -3.110 -1.566 1.00 92.50 91 ASP A CA 1
ATOM 715 C C . ASP A 1 91 ? -8.407 -2.317 -2.818 1.00 92.50 91 ASP A C 1
ATOM 717 O O . ASP A 1 91 ? -9.198 -1.526 -3.346 1.00 92.50 91 ASP A O 1
ATOM 721 N N . GLY A 1 92 ? -7.176 -2.486 -3.309 1.00 95.19 92 GLY A N 1
ATOM 722 C CA . GLY A 1 92 ? -6.721 -1.716 -4.457 1.00 95.19 92 GLY A CA 1
ATOM 723 C C . GLY A 1 92 ? -5.221 -1.666 -4.683 1.00 95.19 92 GLY A C 1
ATOM 724 O O . GLY A 1 92 ? -4.414 -2.269 -3.987 1.00 95.19 92 GLY A O 1
ATOM 725 N N . PHE A 1 93 ? -4.858 -0.868 -5.671 1.00 95.88 93 PHE A N 1
ATOM 726 C CA . PHE A 1 93 ? -3.492 -0.557 -6.034 1.00 95.88 93 PHE A CA 1
ATOM 727 C C . PHE A 1 93 ? -3.362 0.945 -6.243 1.00 95.88 93 PHE A C 1
ATOM 729 O O . PHE A 1 93 ? -4.231 1.557 -6.858 1.00 95.88 93 PHE A O 1
ATOM 736 N N . THR A 1 94 ? -2.266 1.529 -5.778 1.00 96.81 94 THR A N 1
ATOM 737 C CA . THR A 1 94 ? -1.976 2.945 -5.986 1.00 96.81 94 THR A CA 1
ATOM 738 C C . THR A 1 94 ? -0.557 3.101 -6.504 1.00 96.81 94 THR A C 1
ATOM 740 O O . THR A 1 94 ? 0.374 2.583 -5.897 1.00 96.81 94 THR A O 1
ATOM 743 N N . PHE A 1 95 ? -0.368 3.846 -7.587 1.00 96.38 95 PHE A N 1
ATOM 744 C CA . PHE A 1 95 ? 0.949 4.251 -8.068 1.00 96.38 95 PHE A CA 1
ATOM 745 C C . PHE A 1 95 ? 1.060 5.767 -8.077 1.00 96.38 95 PHE A C 1
ATOM 747 O O . PHE A 1 95 ? 0.212 6.453 -8.646 1.00 96.38 95 PHE A O 1
ATOM 754 N N . ASN A 1 96 ? 2.123 6.274 -7.470 1.00 93.94 96 ASN A N 1
ATOM 755 C CA . ASN A 1 96 ? 2.478 7.680 -7.463 1.00 93.94 96 ASN A CA 1
ATOM 756 C C . ASN A 1 96 ? 3.850 7.857 -8.121 1.00 93.94 96 ASN A C 1
ATOM 758 O O . ASN A 1 96 ? 4.783 7.102 -7.830 1.00 93.94 96 ASN A O 1
ATOM 762 N N . LYS A 1 97 ? 3.951 8.862 -8.992 1.00 88.50 97 LYS A N 1
ATOM 763 C CA . LYS A 1 97 ? 5.210 9.410 -9.482 1.00 88.50 97 LYS A CA 1
ATOM 764 C C . LYS A 1 97 ? 5.244 10.907 -9.157 1.00 88.50 97 LYS A C 1
ATOM 766 O O . LYS A 1 97 ? 4.486 11.674 -9.761 1.00 88.50 97 LYS A O 1
ATOM 771 N N . LEU A 1 98 ? 6.121 11.258 -8.220 1.00 78.19 98 LEU A N 1
ATOM 772 C CA . LEU A 1 98 ? 6.411 12.619 -7.768 1.00 78.19 98 LEU A CA 1
ATOM 773 C C . LEU A 1 98 ? 7.400 13.331 -8.702 1.00 78.19 98 LEU A C 1
ATOM 775 O O . LEU A 1 98 ? 8.172 12.642 -9.415 1.00 78.19 98 LEU A O 1
#

Foldseek 3Di:
DDDDDDDPDDPDPKDKDKFFDQDPPPDDQVVCVVVCVVCCVPFVDKDFDWDKDKDWDDDPPDIDIDIDTPGTQHMWTADPVRQWIWTDGNGIIMIMHD

Organism: NCBI:txid412755